Protein AF-A0A9E5BSN3-F1 (afdb_monomer_lite)

Structure (mmCIF, N/CA/C/O backbone):
data_AF-A0A9E5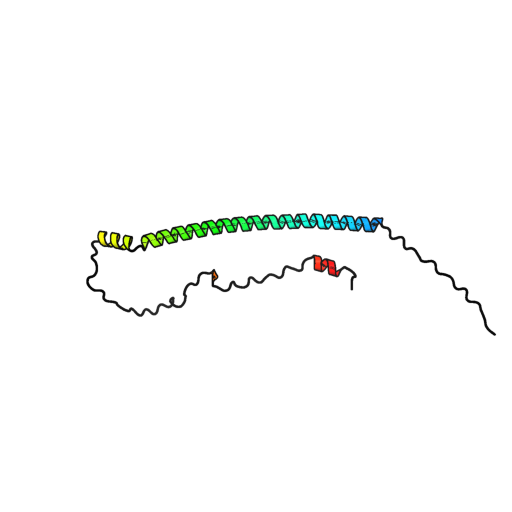BSN3-F1
#
_entry.id   AF-A0A9E5BSN3-F1
#
loop_
_atom_site.group_PDB
_atom_site.id
_atom_site.type_symbol
_atom_site.label_atom_id
_atom_site.label_alt_id
_atom_site.label_comp_id
_atom_site.label_asym_id
_atom_site.label_entity_id
_atom_site.label_seq_id
_atom_site.pdbx_PDB_ins_code
_atom_site.Cartn_x
_atom_site.Cartn_y
_atom_site.Cartn_z
_atom_site.occupancy
_atom_site.B_iso_or_equiv
_atom_site.auth_seq_id
_atom_site.auth_comp_id
_atom_site.auth_asym_id
_atom_site.auth_atom_id
_atom_site.pdbx_PDB_model_num
ATOM 1 N N . MET A 1 1 ? 92.345 -2.848 -44.755 1.00 41.78 1 MET A N 1
ATOM 2 C CA . MET A 1 1 ? 91.832 -1.461 -44.796 1.00 41.78 1 MET A CA 1
ATOM 3 C C . MET A 1 1 ? 90.455 -1.484 -45.437 1.00 41.78 1 MET A C 1
ATOM 5 O O . MET A 1 1 ? 90.345 -1.403 -46.651 1.00 41.78 1 MET A O 1
ATOM 9 N N . ALA A 1 2 ? 89.427 -1.730 -44.627 1.00 50.09 2 ALA A N 1
ATOM 10 C CA . ALA A 1 2 ? 88.042 -1.870 -45.061 1.00 50.09 2 ALA A CA 1
ATOM 11 C C . ALA A 1 2 ? 87.273 -0.606 -44.680 1.00 50.09 2 ALA A C 1
ATOM 13 O O . ALA A 1 2 ? 87.215 -0.291 -43.498 1.00 50.09 2 ALA A O 1
ATOM 14 N N . LEU A 1 3 ? 86.687 0.087 -45.656 1.00 47.31 3 LEU A N 1
ATOM 15 C CA . LEU A 1 3 ? 85.667 1.114 -45.436 1.00 47.31 3 LEU A CA 1
ATOM 16 C C . LEU A 1 3 ? 84.703 1.088 -46.631 1.00 47.31 3 LEU A C 1
ATOM 18 O O . LEU A 1 3 ? 84.904 1.780 -47.625 1.00 47.31 3 LEU A O 1
ATOM 22 N N . LEU A 1 4 ? 83.671 0.244 -46.550 1.00 53.56 4 LEU A N 1
ATOM 23 C CA . LEU A 1 4 ? 82.517 0.308 -47.446 1.00 53.56 4 LEU A CA 1
ATOM 24 C C . LEU A 1 4 ? 81.457 1.209 -46.811 1.00 53.56 4 LEU A C 1
ATOM 26 O O . LEU A 1 4 ? 80.918 0.939 -45.740 1.00 53.56 4 LEU A O 1
ATOM 30 N N . ASN A 1 5 ? 81.233 2.312 -47.511 1.00 48.50 5 ASN A N 1
ATOM 31 C CA . ASN A 1 5 ? 80.314 3.398 -47.235 1.00 48.50 5 ASN A CA 1
ATOM 32 C C . ASN A 1 5 ? 78.859 2.892 -47.192 1.00 48.50 5 ASN A C 1
ATOM 34 O O . ASN A 1 5 ? 78.302 2.488 -48.213 1.00 48.50 5 ASN A O 1
ATOM 38 N N . ARG A 1 6 ? 78.248 2.890 -46.003 1.00 48.97 6 ARG A N 1
ATOM 39 C CA . ARG A 1 6 ? 76.850 2.502 -45.777 1.00 48.97 6 ARG A CA 1
ATOM 40 C C . ARG A 1 6 ? 75.961 3.717 -46.027 1.00 48.97 6 ARG A C 1
ATOM 42 O O . ARG A 1 6 ? 75.885 4.612 -45.192 1.00 48.97 6 ARG A O 1
ATOM 49 N N . THR A 1 7 ? 75.281 3.748 -47.167 1.00 53.84 7 THR A N 1
ATOM 50 C CA . THR A 1 7 ? 74.237 4.737 -47.441 1.00 53.84 7 THR A CA 1
ATOM 51 C C . THR A 1 7 ? 73.052 4.491 -46.505 1.00 53.84 7 THR A C 1
ATOM 53 O O . THR A 1 7 ? 72.429 3.429 -46.501 1.00 53.84 7 THR A O 1
ATOM 56 N N . VAL A 1 8 ? 72.765 5.471 -45.650 1.00 52.78 8 VAL A N 1
ATOM 57 C CA . VAL A 1 8 ? 71.581 5.478 -44.790 1.00 52.78 8 VAL A CA 1
ATOM 58 C C . VAL A 1 8 ? 70.396 5.872 -45.665 1.00 52.78 8 VAL A C 1
ATOM 60 O O . VAL A 1 8 ? 70.224 7.039 -46.002 1.00 52.78 8 VAL A O 1
ATOM 63 N N . ALA A 1 9 ? 69.601 4.885 -46.076 1.00 50.94 9 ALA A N 1
ATOM 64 C CA . ALA A 1 9 ? 68.307 5.129 -46.691 1.00 50.94 9 ALA A CA 1
ATOM 65 C C . ALA A 1 9 ? 67.369 5.724 -45.630 1.00 50.94 9 ALA A C 1
ATOM 67 O O . ALA A 1 9 ? 66.989 5.054 -44.670 1.00 50.94 9 ALA A O 1
ATOM 68 N N . THR A 1 10 ? 67.017 6.996 -45.785 1.00 57.53 10 THR A N 1
ATOM 69 C CA . THR A 1 10 ? 65.958 7.652 -45.021 1.00 57.53 10 THR A CA 1
ATOM 70 C C . THR A 1 10 ? 64.621 7.016 -45.393 1.00 57.53 10 THR A C 1
AT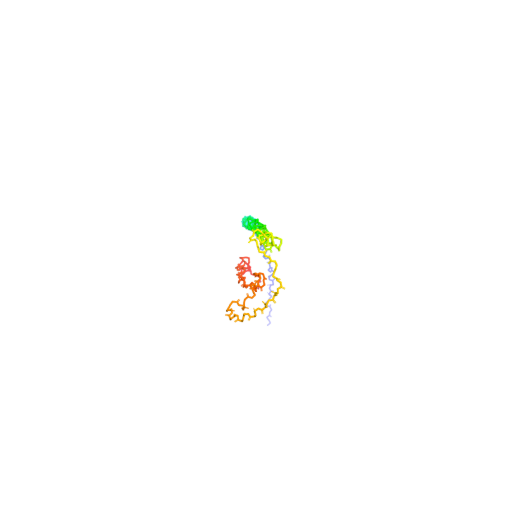OM 72 O O . THR A 1 10 ? 64.076 7.238 -46.472 1.00 57.53 10 THR A O 1
ATOM 75 N N . ALA A 1 11 ? 64.099 6.172 -44.502 1.00 51.97 11 ALA A N 1
ATOM 76 C CA . ALA A 1 11 ? 62.766 5.604 -44.630 1.00 51.97 11 ALA A CA 1
ATOM 77 C C . ALA A 1 11 ? 61.721 6.723 -44.486 1.00 51.97 11 ALA A C 1
ATOM 79 O O . ALA A 1 11 ? 61.583 7.326 -43.423 1.00 51.97 11 ALA A O 1
ATOM 80 N N . ALA A 1 12 ? 61.002 7.015 -45.570 1.00 55.50 12 ALA A N 1
ATOM 81 C CA . ALA A 1 12 ? 59.876 7.941 -45.559 1.00 55.50 12 ALA A CA 1
ATOM 82 C C . ALA A 1 12 ? 58.750 7.407 -44.646 1.00 55.50 12 ALA A C 1
ATOM 84 O O . ALA A 1 12 ? 58.456 6.206 -44.691 1.00 55.50 12 ALA A O 1
ATOM 85 N N . PRO A 1 13 ? 58.089 8.256 -43.835 1.00 56.06 13 PRO A N 1
ATOM 86 C CA . PRO A 1 13 ? 56.975 7.817 -43.009 1.00 56.06 13 PRO A CA 1
ATOM 87 C C . PRO A 1 13 ? 55.803 7.430 -43.915 1.00 56.06 13 PRO A C 1
ATOM 89 O O . PRO A 1 13 ? 55.272 8.252 -44.661 1.00 56.06 13 PRO A O 1
ATOM 92 N N . ARG A 1 14 ? 55.395 6.158 -43.856 1.00 54.00 14 ARG A N 1
ATOM 93 C CA . ARG A 1 14 ? 54.141 5.686 -44.449 1.00 54.00 14 ARG A CA 1
ATOM 94 C C . ARG A 1 14 ? 52.991 6.394 -43.740 1.00 54.00 14 ARG A C 1
ATOM 96 O O . ARG A 1 14 ? 52.600 6.011 -42.642 1.00 54.00 14 ARG A O 1
ATOM 103 N N . THR A 1 15 ? 52.452 7.431 -44.365 1.00 52.81 15 THR A N 1
ATOM 104 C CA . THR A 1 15 ? 51.182 8.028 -43.968 1.00 52.81 15 THR A CA 1
ATOM 105 C C . THR A 1 15 ? 50.079 7.033 -44.308 1.00 52.81 15 THR A C 1
ATOM 107 O O . THR A 1 15 ? 49.584 6.956 -45.430 1.00 52.81 15 THR A O 1
ATOM 110 N N . THR A 1 16 ? 49.717 6.205 -43.332 1.00 57.81 16 THR A N 1
ATOM 111 C CA . THR A 1 16 ? 48.494 5.407 -43.384 1.00 57.81 16 THR A CA 1
ATOM 112 C C . THR A 1 16 ? 47.334 6.389 -43.451 1.00 57.81 16 THR A C 1
ATOM 114 O O . THR A 1 16 ? 46.940 6.974 -42.446 1.00 57.81 16 THR A O 1
ATOM 117 N N . THR A 1 17 ? 46.813 6.628 -44.651 1.00 58.09 17 THR A N 1
ATOM 118 C CA . THR A 1 17 ? 45.590 7.399 -44.847 1.00 58.09 17 THR A CA 1
ATOM 119 C C . THR A 1 17 ? 44.456 6.616 -44.193 1.00 58.09 17 THR A C 1
ATOM 121 O O . THR A 1 17 ? 43.894 5.704 -44.806 1.00 58.09 17 THR A O 1
ATOM 124 N N . LEU A 1 18 ? 44.161 6.915 -42.923 1.00 60.44 18 LEU A N 1
ATOM 125 C CA . LEU A 1 18 ? 42.958 6.433 -42.258 1.00 60.44 18 LEU A CA 1
ATOM 126 C C . LEU A 1 18 ? 41.787 6.826 -43.155 1.00 60.44 18 LEU A C 1
ATOM 128 O O . LEU A 1 18 ? 41.539 8.008 -43.397 1.00 60.44 18 LEU A O 1
ATOM 132 N N . ARG A 1 19 ? 41.084 5.831 -43.693 1.00 62.53 19 ARG A N 1
ATOM 133 C CA . ARG A 1 19 ? 39.847 6.076 -44.422 1.00 62.53 19 ARG A CA 1
ATOM 134 C C . ARG A 1 19 ? 38.839 6.582 -43.388 1.00 62.53 19 ARG A C 1
ATOM 136 O O . ARG A 1 19 ? 38.237 5.786 -42.680 1.00 62.53 19 ARG A O 1
ATOM 143 N N . LEU A 1 20 ? 38.696 7.905 -43.270 1.00 63.66 20 LEU A N 1
ATOM 144 C CA . LEU A 1 20 ? 37.752 8.538 -42.340 1.00 63.66 20 LEU A CA 1
ATOM 145 C C . LEU A 1 20 ? 36.306 8.092 -42.604 1.00 63.66 20 LEU A C 1
ATOM 147 O O . LEU A 1 20 ? 35.521 8.001 -41.670 1.00 63.66 20 LEU A O 1
ATOM 151 N N . GLY A 1 21 ? 35.969 7.770 -43.857 1.00 73.69 21 GLY A N 1
ATOM 152 C CA . GLY A 1 21 ? 34.632 7.332 -44.272 1.00 73.69 21 GLY A CA 1
ATOM 153 C C . GLY A 1 21 ? 34.063 6.162 -43.455 1.00 73.69 21 GLY A C 1
ATOM 154 O O . GLY A 1 21 ? 33.037 6.347 -42.804 1.00 73.69 21 GLY A O 1
ATOM 155 N N . PRO A 1 22 ? 34.699 4.972 -43.441 1.00 78.75 22 PRO A N 1
ATOM 156 C CA . PRO A 1 22 ? 34.200 3.830 -42.674 1.00 78.75 22 PRO A CA 1
ATOM 157 C C . PRO A 1 22 ? 34.162 4.082 -41.163 1.00 78.75 22 PRO A C 1
ATOM 159 O O . PRO A 1 22 ? 33.243 3.611 -40.506 1.00 78.75 22 PRO A O 1
ATOM 162 N N . ILE A 1 23 ? 35.103 4.856 -40.614 1.00 79.50 23 ILE A N 1
ATOM 163 C CA . ILE A 1 23 ? 35.127 5.183 -39.178 1.00 79.50 23 ILE A CA 1
ATOM 164 C C . ILE A 1 23 ? 33.930 6.067 -38.811 1.00 79.50 23 ILE A C 1
ATOM 166 O O . ILE A 1 23 ? 33.248 5.815 -37.822 1.00 79.50 23 ILE A O 1
ATOM 170 N N . LEU A 1 24 ? 33.640 7.074 -39.635 1.00 81.12 24 LEU A N 1
ATOM 171 C CA . LEU A 1 24 ? 32.529 7.997 -39.416 1.00 81.12 24 LEU A CA 1
ATOM 172 C C . LEU A 1 24 ? 31.176 7.296 -39.598 1.00 81.12 24 LEU A C 1
ATOM 174 O O . LEU A 1 24 ? 30.247 7.540 -38.833 1.00 81.12 24 LEU A O 1
ATOM 178 N N . PHE A 1 25 ? 31.088 6.361 -40.547 1.00 85.19 25 PHE A N 1
ATOM 179 C CA . PHE A 1 25 ? 29.910 5.513 -40.723 1.00 85.19 25 PHE A CA 1
ATOM 180 C C . PHE A 1 25 ? 29.667 4.606 -39.510 1.00 85.19 25 PHE A C 1
ATOM 182 O O . PHE A 1 25 ? 28.538 4.491 -39.038 1.00 85.19 25 PHE A O 1
ATOM 189 N N . LEU A 1 26 ? 30.726 4.004 -38.966 1.00 85.44 26 LEU A N 1
ATOM 190 C CA . LEU A 1 26 ? 30.638 3.128 -37.798 1.00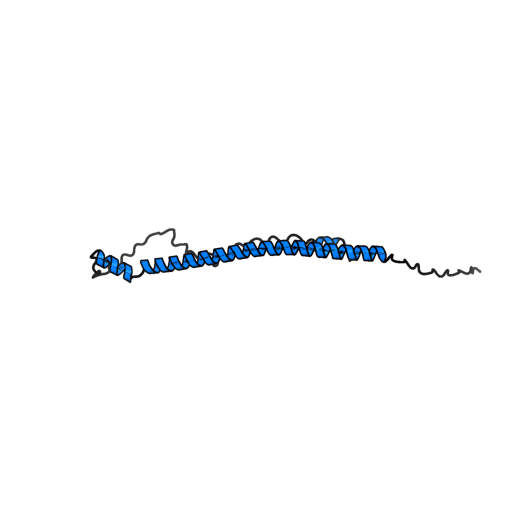 85.44 26 LEU A CA 1
ATOM 191 C C . LEU A 1 26 ? 30.270 3.913 -36.528 1.00 85.44 26 LEU A C 1
ATOM 193 O O . LEU A 1 26 ? 29.441 3.458 -35.745 1.00 85.44 26 LEU A O 1
ATOM 197 N N . ALA A 1 27 ? 30.798 5.131 -36.374 1.00 84.19 27 ALA A N 1
ATOM 198 C CA . ALA A 1 27 ? 30.400 6.048 -35.308 1.00 84.19 27 ALA A CA 1
ATOM 199 C C . ALA A 1 27 ? 28.922 6.462 -35.423 1.00 84.19 27 ALA A C 1
ATOM 201 O O . ALA A 1 27 ? 28.195 6.427 -34.434 1.00 84.19 27 ALA A O 1
ATOM 202 N N . ALA A 1 28 ? 28.447 6.791 -36.628 1.00 84.12 28 ALA A N 1
ATOM 203 C CA . ALA A 1 28 ? 27.041 7.122 -36.856 1.00 84.12 28 ALA A CA 1
ATOM 204 C C . ALA A 1 28 ? 26.115 5.929 -36.562 1.00 84.12 28 ALA A C 1
ATOM 206 O O . ALA A 1 28 ? 25.090 6.092 -35.902 1.00 84.12 28 ALA A O 1
ATOM 207 N N . ALA A 1 29 ? 26.498 4.720 -36.983 1.00 85.44 29 ALA A N 1
ATOM 208 C CA . ALA A 1 29 ? 25.754 3.498 -36.688 1.00 85.44 29 ALA A CA 1
ATOM 209 C C . ALA A 1 29 ? 25.681 3.218 -35.177 1.00 85.44 29 ALA A C 1
ATOM 211 O O . ALA A 1 29 ? 24.615 2.869 -34.671 1.00 85.44 29 ALA A O 1
ATOM 212 N N . ALA A 1 30 ? 26.778 3.435 -34.444 1.00 85.44 30 ALA A N 1
ATOM 213 C CA . ALA A 1 30 ? 26.804 3.295 -32.991 1.00 85.44 30 ALA A CA 1
ATOM 214 C C . ALA A 1 30 ? 25.863 4.296 -32.297 1.00 85.44 30 ALA A C 1
ATOM 216 O O . ALA A 1 30 ? 25.110 3.909 -31.407 1.00 85.44 30 ALA A O 1
ATOM 217 N N . VAL A 1 31 ? 25.838 5.559 -32.739 1.00 86.38 31 VAL A N 1
ATOM 218 C CA . VAL A 1 31 ? 24.921 6.579 -32.196 1.00 86.38 31 VAL A CA 1
ATOM 219 C C . VAL A 1 31 ? 23.458 6.188 -32.423 1.00 86.38 31 VAL A C 1
ATOM 221 O O . VAL A 1 31 ? 22.645 6.298 -31.507 1.00 86.38 31 VAL A O 1
ATOM 224 N N . VAL A 1 32 ? 23.119 5.679 -33.611 1.00 84.25 32 VAL A N 1
ATOM 225 C CA . VAL A 1 32 ? 21.759 5.202 -33.918 1.00 84.25 32 VAL A CA 1
ATOM 226 C C . VAL A 1 32 ? 21.383 3.995 -33.055 1.00 84.25 32 VAL A C 1
ATOM 228 O O . VAL A 1 32 ? 20.275 3.949 -32.523 1.00 84.25 32 VAL A O 1
ATOM 231 N N . ALA A 1 33 ? 22.302 3.047 -32.860 1.00 80.50 33 ALA A N 1
ATOM 232 C CA . ALA A 1 33 ? 22.073 1.884 -32.005 1.00 80.50 33 ALA A CA 1
ATOM 233 C C . ALA A 1 33 ? 21.830 2.283 -30.537 1.00 80.50 33 ALA A C 1
ATOM 235 O O . ALA A 1 33 ? 20.894 1.787 -29.910 1.00 80.50 33 ALA A O 1
ATOM 236 N N . VAL A 1 34 ? 22.613 3.230 -30.008 1.00 82.25 34 VAL A N 1
ATOM 237 C CA . VAL A 1 34 ? 22.422 3.781 -28.654 1.00 82.25 34 VAL A CA 1
ATOM 238 C C . VAL A 1 34 ? 21.073 4.493 -28.535 1.00 82.25 34 VAL A C 1
ATOM 240 O O . VAL A 1 34 ? 20.353 4.285 -27.560 1.00 82.25 34 VAL A O 1
ATOM 243 N N . ALA A 1 35 ? 20.686 5.281 -29.541 1.00 74.62 35 ALA A N 1
ATOM 244 C CA . ALA A 1 35 ? 19.395 5.963 -29.553 1.00 74.62 35 ALA A CA 1
ATOM 245 C C . ALA A 1 35 ? 18.213 4.977 -29.564 1.00 74.62 35 ALA A C 1
ATOM 247 O O . ALA A 1 35 ? 17.264 5.145 -28.799 1.00 74.62 35 ALA A O 1
ATOM 248 N N . MET A 1 36 ? 18.279 3.914 -30.374 1.00 72.12 36 MET A N 1
ATOM 249 C CA . MET A 1 36 ? 17.251 2.865 -30.391 1.00 72.12 36 MET A CA 1
ATOM 250 C C . MET A 1 36 ? 17.150 2.131 -29.053 1.00 72.12 36 MET A C 1
ATOM 252 O O . MET A 1 36 ? 16.050 1.812 -28.598 1.00 72.12 36 MET A O 1
ATOM 256 N N . LEU A 1 37 ? 18.281 1.901 -28.388 1.00 72.25 37 LEU A N 1
ATOM 257 C CA . LEU A 1 37 ? 18.285 1.267 -27.080 1.00 72.25 37 LEU A CA 1
ATOM 258 C C . LEU A 1 37 ? 17.660 2.156 -25.999 1.00 72.25 37 LEU A C 1
ATOM 260 O O . LEU A 1 37 ? 16.899 1.658 -25.169 1.00 72.25 37 LEU A O 1
ATOM 264 N N . GLN A 1 38 ? 17.926 3.464 -26.032 1.00 67.44 38 GLN A N 1
ATOM 265 C CA . GLN A 1 38 ? 17.311 4.419 -25.110 1.00 67.44 38 GLN A CA 1
ATOM 266 C C . GLN A 1 38 ? 15.782 4.376 -25.218 1.00 67.44 38 GLN A C 1
ATOM 268 O O . GLN A 1 38 ? 15.087 4.345 -24.204 1.00 67.44 38 GLN A O 1
ATOM 273 N N . VAL A 1 39 ? 15.244 4.288 -26.437 1.00 64.31 39 VAL A N 1
ATOM 274 C CA . VAL A 1 39 ? 13.797 4.153 -26.674 1.00 64.31 39 VAL A CA 1
ATOM 275 C C . VAL A 1 39 ? 13.252 2.853 -26.068 1.00 64.31 39 VAL A C 1
ATOM 277 O O . VAL A 1 39 ? 12.226 2.876 -25.385 1.00 64.31 39 VAL A O 1
ATOM 280 N N . ALA A 1 40 ? 13.960 1.732 -26.233 1.00 61.53 40 ALA A N 1
ATOM 281 C CA . ALA A 1 40 ? 13.559 0.448 -25.654 1.00 61.53 40 ALA A CA 1
ATOM 282 C C . ALA A 1 40 ? 13.588 0.446 -24.111 1.00 61.53 40 ALA A C 1
ATOM 284 O O . ALA A 1 40 ? 12.700 -0.129 -23.480 1.00 61.53 40 ALA A O 1
ATOM 285 N N . GLN A 1 41 ? 14.569 1.114 -23.493 1.00 56.41 41 GLN A N 1
ATOM 286 C CA . GLN A 1 41 ? 14.637 1.276 -22.035 1.00 56.41 41 GLN A CA 1
ATOM 287 C C . GLN A 1 41 ? 13.524 2.188 -21.508 1.00 56.41 41 GLN A C 1
ATOM 289 O O . GLN A 1 41 ? 12.887 1.865 -20.505 1.00 56.41 41 GLN A O 1
ATOM 294 N N . THR A 1 42 ? 13.227 3.275 -22.225 1.00 56.28 42 THR A N 1
ATOM 295 C CA . THR A 1 42 ? 12.142 4.202 -21.864 1.00 56.28 42 THR A CA 1
ATOM 296 C C . THR A 1 42 ? 10.792 3.481 -21.856 1.00 56.28 42 THR A C 1
ATOM 298 O O . THR A 1 42 ? 10.006 3.652 -20.930 1.00 56.28 42 TH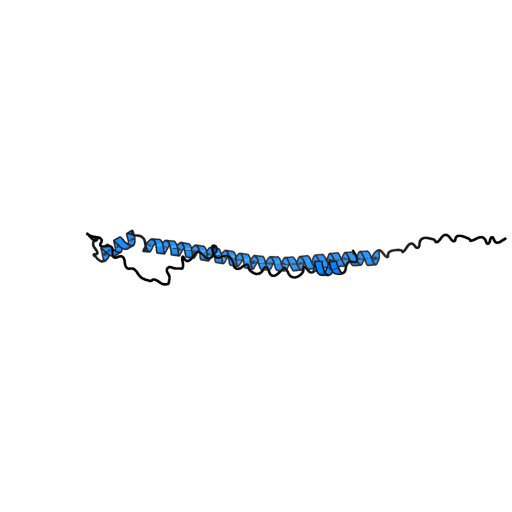R A O 1
ATOM 301 N N . SER A 1 43 ? 10.558 2.580 -22.817 1.00 51.81 43 SER A N 1
ATOM 302 C CA . SER A 1 43 ? 9.320 1.795 -22.875 1.00 51.81 43 SER A CA 1
ATOM 303 C C . SER A 1 43 ? 9.138 0.850 -21.681 1.00 51.81 43 SER A C 1
ATOM 305 O O . SER A 1 43 ? 8.007 0.638 -21.254 1.00 51.81 43 SER A O 1
ATOM 307 N N . ARG A 1 44 ? 10.221 0.288 -21.125 1.00 50.59 44 ARG A N 1
ATOM 308 C CA . ARG A 1 44 ? 10.151 -0.593 -19.943 1.00 50.59 44 ARG A CA 1
ATOM 309 C C . ARG A 1 44 ? 9.965 0.194 -18.646 1.00 50.59 44 ARG A C 1
ATOM 311 O O . ARG A 1 44 ? 9.225 -0.252 -17.773 1.00 50.59 44 ARG A O 1
ATOM 318 N N . ALA A 1 45 ? 10.577 1.374 -18.545 1.00 50.78 45 ALA A N 1
ATOM 319 C CA . ALA A 1 45 ? 10.400 2.267 -17.402 1.00 50.78 45 ALA A CA 1
ATOM 320 C C . ALA A 1 45 ? 8.944 2.751 -17.281 1.00 50.78 45 ALA A C 1
ATOM 322 O O . ALA A 1 45 ? 8.383 2.748 -16.189 1.00 50.78 45 ALA A O 1
ATOM 323 N N . THR A 1 46 ? 8.296 3.080 -18.403 1.00 53.34 46 THR A N 1
ATOM 324 C CA . THR A 1 46 ? 6.898 3.533 -18.402 1.00 53.34 46 THR A CA 1
ATOM 325 C C . THR A 1 46 ? 5.920 2.440 -17.956 1.00 53.34 46 THR A C 1
ATOM 327 O O . THR A 1 46 ? 5.019 2.723 -17.172 1.00 53.34 46 THR A O 1
ATOM 330 N N . THR A 1 47 ? 6.094 1.185 -18.387 1.00 57.19 47 THR A N 1
ATOM 331 C CA . THR A 1 47 ? 5.202 0.084 -17.971 1.00 57.19 47 THR A CA 1
ATOM 332 C C . THR A 1 47 ? 5.339 -0.246 -16.482 1.00 57.19 47 THR A C 1
ATOM 334 O O . THR A 1 47 ? 4.333 -0.510 -15.826 1.00 57.19 47 THR A O 1
ATOM 337 N N . ALA A 1 48 ? 6.553 -0.175 -15.927 1.00 60.50 48 ALA A N 1
ATOM 338 C CA . ALA A 1 48 ? 6.778 -0.393 -14.498 1.00 60.50 48 ALA A CA 1
ATOM 339 C C . ALA A 1 48 ? 6.118 0.695 -13.632 1.00 60.50 48 ALA A C 1
ATOM 341 O O . ALA A 1 48 ? 5.515 0.381 -12.608 1.00 60.50 48 ALA A O 1
ATOM 342 N N . SER A 1 49 ? 6.158 1.962 -14.061 1.00 61.69 49 SER A N 1
ATOM 343 C CA . SER A 1 49 ? 5.526 3.061 -13.321 1.00 61.69 49 SER A CA 1
ATOM 344 C C . SER A 1 49 ? 4.004 2.932 -13.226 1.00 61.69 49 SER A C 1
ATOM 346 O O . SER A 1 49 ? 3.450 3.240 -12.176 1.00 61.69 49 SER A O 1
ATOM 348 N N . PHE A 1 50 ? 3.329 2.433 -14.267 1.00 69.06 50 PHE A N 1
ATOM 349 C CA . PHE A 1 50 ? 1.878 2.209 -14.212 1.00 69.06 50 PHE A CA 1
ATOM 350 C C . PHE A 1 50 ? 1.490 1.125 -13.202 1.00 69.06 50 PHE A C 1
ATOM 352 O O . PHE A 1 50 ? 0.543 1.321 -12.447 1.00 69.06 50 PHE A O 1
ATOM 359 N N . ALA A 1 51 ? 2.240 0.020 -13.152 1.00 72.75 51 ALA A N 1
ATOM 360 C CA . ALA A 1 51 ? 1.997 -1.053 -12.187 1.00 72.75 51 ALA A CA 1
ATOM 361 C C . ALA A 1 51 ? 2.250 -0.595 -10.741 1.00 72.75 51 ALA A C 1
ATOM 363 O O . ALA A 1 51 ? 1.489 -0.925 -9.835 1.00 72.75 51 ALA A O 1
ATOM 364 N N . ILE A 1 52 ? 3.294 0.211 -10.524 1.00 77.12 52 ILE A N 1
ATOM 365 C CA . ILE A 1 52 ? 3.566 0.812 -9.212 1.00 77.12 52 ILE A CA 1
ATOM 366 C C . ILE A 1 52 ? 2.423 1.752 -8.817 1.00 77.12 52 ILE A C 1
ATOM 368 O O . ILE A 1 52 ? 1.939 1.689 -7.693 1.00 77.12 52 ILE A O 1
ATOM 372 N N . GLN A 1 53 ? 1.943 2.582 -9.744 1.00 78.19 53 GLN A N 1
ATOM 373 C CA . GLN A 1 53 ? 0.872 3.532 -9.460 1.00 78.19 53 GLN A CA 1
ATOM 374 C C . GLN A 1 53 ? -0.466 2.849 -9.150 1.00 78.19 53 GLN A C 1
ATOM 376 O O . GLN A 1 53 ? -1.182 3.315 -8.264 1.00 78.19 53 GLN A O 1
ATOM 381 N N . SER A 1 54 ? -0.793 1.738 -9.821 1.00 82.94 54 SER A N 1
ATOM 382 C CA . SER A 1 54 ? -1.990 0.955 -9.488 1.00 82.94 54 SER A CA 1
ATOM 383 C C . SER A 1 54 ? -1.886 0.300 -8.111 1.00 82.94 54 SER A C 1
ATOM 385 O O . SER A 1 54 ? -2.852 0.331 -7.357 1.00 82.94 54 SER A O 1
ATOM 387 N N . LEU A 1 55 ? -0.711 -0.231 -7.752 1.00 88.19 55 LEU A N 1
ATOM 388 C CA . LEU A 1 55 ? -0.484 -0.826 -6.430 1.00 88.19 55 LEU A CA 1
ATOM 389 C C . LEU A 1 55 ? -0.531 0.222 -5.309 1.00 88.19 55 LEU A C 1
ATOM 391 O O . LEU A 1 55 ? -1.054 -0.047 -4.232 1.00 88.19 55 LEU A O 1
ATOM 395 N N . GLU A 1 56 ? -0.015 1.428 -5.556 1.00 89.06 56 GLU A N 1
ATOM 396 C CA . GLU A 1 56 ? -0.101 2.545 -4.608 1.00 89.06 56 GLU A CA 1
ATOM 397 C C . GLU A 1 56 ? -1.563 2.960 -4.374 1.00 89.06 56 GLU A C 1
ATOM 399 O O . GLU A 1 56 ? -1.965 3.188 -3.234 1.00 89.06 56 GLU A O 1
ATOM 404 N N . GLN A 1 57 ? -2.377 3.013 -5.436 1.00 91.00 57 GLN A N 1
ATOM 405 C CA . GLN A 1 57 ? -3.811 3.297 -5.323 1.00 91.00 57 GLN A CA 1
ATOM 406 C C . GLN A 1 57 ? -4.548 2.222 -4.525 1.00 91.00 57 GLN A C 1
ATOM 408 O O . GLN A 1 57 ? -5.282 2.562 -3.599 1.00 91.00 57 GLN A O 1
ATOM 413 N N . GLU A 1 58 ? -4.309 0.948 -4.834 1.00 91.56 58 GLU A N 1
ATOM 414 C CA . GLU A 1 58 ? -4.918 -0.178 -4.119 1.00 91.56 58 GLU A CA 1
ATOM 415 C C . GLU A 1 58 ? -4.534 -0.164 -2.632 1.00 91.56 58 GLU A C 1
ATOM 417 O O . GLU A 1 58 ? -5.384 -0.316 -1.757 1.00 91.56 58 GLU A O 1
ATOM 422 N N . ARG A 1 59 ? -3.269 0.133 -2.316 1.00 92.62 59 ARG A N 1
ATOM 423 C CA . ARG A 1 59 ? -2.812 0.277 -0.929 1.00 92.62 59 ARG A CA 1
ATOM 424 C C . ARG A 1 59 ? -3.542 1.399 -0.186 1.00 92.62 59 ARG A C 1
ATOM 426 O O . ARG A 1 59 ? -3.917 1.209 0.968 1.00 92.62 59 ARG A O 1
ATOM 433 N N . ILE A 1 60 ? -3.719 2.561 -0.816 1.00 93.00 60 ILE A N 1
ATOM 434 C CA . ILE A 1 60 ? -4.424 3.700 -0.205 1.00 93.00 60 ILE A CA 1
ATOM 435 C C . ILE A 1 60 ? -5.886 3.341 0.079 1.00 93.00 60 ILE A C 1
ATOM 437 O O . ILE A 1 60 ? -6.407 3.696 1.136 1.00 93.00 60 ILE A O 1
ATOM 441 N N . GLU A 1 61 ? -6.533 2.628 -0.842 1.00 94.62 61 GLU A N 1
ATOM 442 C CA . GLU A 1 61 ? -7.913 2.169 -0.682 1.00 94.62 61 GLU A CA 1
ATOM 443 C C . GLU A 1 61 ? -8.049 1.179 0.484 1.00 94.62 61 GLU A C 1
ATOM 445 O O . GLU A 1 61 ? -8.914 1.355 1.345 1.00 94.62 61 GLU A O 1
ATOM 450 N N . LEU A 1 62 ? -7.144 0.201 0.583 1.00 93.56 62 LEU A N 1
ATOM 451 C CA . LEU A 1 62 ? -7.130 -0.745 1.702 1.00 93.56 62 LEU A CA 1
ATOM 452 C C . LEU A 1 62 ? -6.870 -0.054 3.049 1.00 93.56 62 LEU A C 1
ATOM 454 O O . LEU A 1 62 ? -7.563 -0.346 4.023 1.00 93.56 62 LEU A O 1
ATOM 458 N N . ASP A 1 63 ? -5.911 0.873 3.121 1.00 93.12 63 ASP A N 1
ATOM 459 C CA . ASP A 1 63 ? -5.615 1.615 4.357 1.00 93.12 63 ASP A CA 1
ATOM 460 C C . ASP A 1 63 ? -6.822 2.456 4.815 1.00 93.12 63 ASP A C 1
ATOM 462 O O . ASP A 1 63 ? -7.048 2.619 6.018 1.00 93.12 63 ASP A O 1
ATOM 466 N N . ALA A 1 64 ? -7.614 2.988 3.879 1.00 93.25 64 ALA A N 1
ATOM 467 C CA . ALA A 1 64 ? -8.850 3.696 4.199 1.00 93.25 64 ALA A CA 1
ATOM 468 C C . ALA A 1 64 ? -9.914 2.746 4.772 1.00 93.25 64 ALA A C 1
ATOM 470 O O . ALA A 1 64 ? -10.488 3.048 5.820 1.00 93.25 64 ALA A O 1
ATOM 471 N N . ALA A 1 65 ? -10.111 1.581 4.148 1.00 91.62 65 ALA A N 1
ATOM 472 C CA . ALA A 1 65 ? -11.061 0.570 4.614 1.00 91.62 65 ALA A CA 1
ATOM 473 C C . ALA A 1 65 ? -10.711 0.040 6.014 1.00 91.62 65 ALA A C 1
ATOM 475 O O . ALA A 1 65 ? -11.590 -0.128 6.857 1.00 91.62 65 ALA A O 1
ATOM 476 N N . VAL A 1 66 ? -9.422 -0.175 6.299 1.00 93.56 66 VAL A N 1
ATOM 477 C CA . VAL A 1 66 ? -8.965 -0.580 7.639 1.00 93.56 66 VAL A CA 1
ATOM 478 C C . VAL A 1 66 ? -9.309 0.483 8.677 1.00 93.56 66 VAL A C 1
ATOM 480 O O . VAL A 1 66 ? -9.833 0.145 9.732 1.00 93.56 66 VAL A O 1
ATOM 483 N N . ARG A 1 67 ? -9.065 1.766 8.387 1.00 89.25 67 ARG A N 1
ATOM 484 C CA . ARG A 1 67 ? -9.371 2.863 9.322 1.00 89.25 67 ARG A CA 1
ATOM 485 C C . ARG A 1 67 ? -10.864 3.015 9.586 1.00 89.25 67 ARG A C 1
ATOM 487 O O . ARG A 1 67 ? -11.243 3.325 10.712 1.00 89.25 67 ARG A O 1
ATOM 494 N N . GLU A 1 68 ? -11.693 2.825 8.565 1.00 92.19 68 GLU A N 1
ATOM 495 C CA . GLU A 1 68 ? -13.151 2.807 8.714 1.00 92.19 68 GLU A CA 1
ATOM 496 C C . GLU A 1 68 ? -13.577 1.664 9.639 1.00 92.19 68 GLU A C 1
ATOM 498 O O . GLU A 1 68 ? -14.265 1.890 10.632 1.00 92.19 68 GLU A O 1
ATOM 503 N N . LEU A 1 69 ? -13.055 0.460 9.399 1.00 91.25 69 LEU A N 1
ATOM 504 C CA . LEU A 1 69 ? -13.358 -0.705 10.223 1.00 91.25 69 LEU A CA 1
ATOM 505 C C . LEU A 1 69 ? -12.856 -0.548 11.668 1.00 91.25 69 LEU A C 1
ATOM 507 O O . LEU A 1 69 ? -13.543 -0.930 12.612 1.00 91.25 69 LEU A O 1
ATOM 511 N N . GLU A 1 70 ? -11.673 0.035 11.866 1.00 88.00 70 GLU A N 1
ATOM 512 C CA . GLU A 1 70 ? -11.140 0.365 13.192 1.00 88.00 70 GLU A CA 1
ATOM 513 C C . GLU A 1 70 ? -12.033 1.373 13.926 1.00 88.00 70 GLU A C 1
ATOM 515 O O . GLU A 1 70 ? -12.259 1.226 15.130 1.00 88.00 70 GLU A O 1
ATOM 520 N N . ALA A 1 71 ? -12.567 2.372 13.218 1.00 86.50 71 ALA A N 1
ATOM 521 C CA . ALA A 1 71 ? -13.498 3.341 13.787 1.00 86.50 71 ALA A CA 1
ATOM 522 C C . ALA A 1 71 ? -14.828 2.684 14.188 1.00 86.50 71 ALA A C 1
ATOM 524 O O . ALA A 1 71 ? -15.324 2.943 15.287 1.00 86.50 71 ALA A O 1
ATOM 525 N N . ASP A 1 72 ? -15.361 1.786 13.360 1.00 83.00 72 ASP A N 1
ATOM 526 C CA . ASP A 1 72 ? -16.577 1.026 13.663 1.00 83.00 72 ASP A CA 1
ATOM 527 C C . ASP A 1 72 ? -16.385 0.109 14.872 1.00 83.00 72 ASP A C 1
ATOM 529 O O . ASP A 1 72 ? -17.205 0.101 15.794 1.00 83.00 72 ASP A O 1
ATOM 533 N N . VAL A 1 73 ? -15.269 -0.625 14.927 1.00 82.00 73 VAL A N 1
ATOM 534 C CA . VAL A 1 73 ? -14.919 -1.469 16.080 1.00 82.00 73 VAL A CA 1
ATOM 535 C C . VAL A 1 73 ? -14.771 -0.623 17.340 1.00 82.00 73 VAL A C 1
ATOM 537 O O . VAL A 1 73 ? -15.283 -1.014 18.387 1.00 82.00 73 VAL A O 1
ATOM 540 N N . ALA A 1 74 ? -14.129 0.544 17.261 1.00 79.06 74 ALA A N 1
ATOM 541 C CA . ALA A 1 74 ? -14.050 1.469 18.389 1.00 79.06 74 ALA A CA 1
ATOM 542 C C . ALA A 1 74 ? -15.438 1.979 18.814 1.00 79.06 74 ALA A C 1
ATOM 544 O O . ALA A 1 74 ? -15.682 2.154 20.008 1.00 79.06 74 ALA A O 1
ATOM 545 N N . GLY A 1 75 ? -16.358 2.165 17.864 1.00 76.38 75 GLY A N 1
ATOM 546 C CA . GLY A 1 75 ? -17.762 2.483 18.118 1.00 76.38 75 GLY A CA 1
ATOM 547 C C . GLY A 1 75 ? -18.488 1.373 18.881 1.00 76.38 75 GLY A C 1
ATOM 548 O O . GLY A 1 75 ? -19.075 1.636 19.933 1.00 76.38 75 GLY A O 1
ATOM 549 N N . PHE A 1 76 ? -18.397 0.124 18.417 1.00 72.06 76 PHE A N 1
ATOM 550 C CA . PHE A 1 76 ? -19.032 -1.034 19.065 1.00 72.06 76 PHE A CA 1
ATOM 551 C C . PHE A 1 76 ? -18.393 -1.410 20.405 1.00 72.06 76 PHE A C 1
ATOM 553 O O . PHE A 1 76 ? -19.086 -1.825 21.331 1.00 72.06 76 PHE A O 1
ATOM 560 N N . ALA A 1 77 ? -17.078 -1.248 20.530 1.00 70.50 77 ALA A N 1
ATOM 561 C CA . ALA A 1 77 ? -16.349 -1.444 21.778 1.00 70.50 77 ALA A CA 1
ATOM 562 C C . ALA A 1 77 ? -16.449 -0.232 22.716 1.00 70.50 77 ALA A C 1
ATOM 564 O O . ALA A 1 77 ? -15.923 -0.277 23.833 1.00 70.50 77 ALA A O 1
ATOM 565 N N . SER A 1 78 ? -17.097 0.858 22.289 1.00 74.00 78 SER A N 1
ATOM 566 C CA . SER A 1 78 ? -17.261 2.025 23.142 1.00 74.00 78 SER A CA 1
ATOM 567 C C . SER A 1 78 ? -18.068 1.640 24.379 1.00 74.00 78 SER A C 1
ATOM 569 O O . SER A 1 78 ? -19.113 0.987 24.314 1.00 74.00 78 SER A O 1
ATOM 571 N N . LEU A 1 79 ? -17.569 2.065 25.538 1.00 73.06 79 LEU A N 1
ATOM 572 C CA . LEU A 1 79 ? -18.212 1.811 26.824 1.00 73.06 79 LEU A CA 1
ATOM 573 C C . LEU A 1 79 ? -19.676 2.282 26.827 1.00 73.06 79 LEU A C 1
ATOM 575 O O . LEU A 1 79 ? -20.516 1.657 27.465 1.00 73.06 79 LEU A O 1
ATOM 579 N N . SER A 1 80 ? -19.976 3.346 26.078 1.00 76.81 80 SER A N 1
ATOM 580 C CA . SER A 1 80 ? -21.318 3.897 25.902 1.00 76.81 80 SER A CA 1
ATOM 581 C C . SER A 1 80 ? -22.282 2.900 25.258 1.00 76.81 80 SER A C 1
ATOM 583 O O . SER A 1 80 ? -23.364 2.694 25.797 1.00 76.81 80 SER A O 1
ATOM 585 N N . TYR A 1 81 ? -21.879 2.235 24.166 1.00 77.25 81 TYR A N 1
ATOM 586 C CA . TYR A 1 81 ? -22.709 1.220 23.508 1.00 77.25 81 TYR A CA 1
ATOM 587 C C . TYR A 1 81 ? -22.978 0.038 24.442 1.00 77.25 81 TYR A C 1
ATOM 589 O O . TYR A 1 81 ? -24.121 -0.378 24.609 1.00 77.25 81 TYR A O 1
ATOM 597 N N . ILE A 1 82 ? -21.938 -0.456 25.121 1.00 81.94 82 ILE A N 1
ATOM 598 C CA . ILE A 1 82 ? -22.067 -1.555 26.088 1.00 81.94 82 ILE A CA 1
ATOM 599 C C . ILE A 1 82 ? -23.024 -1.169 27.222 1.00 81.94 82 ILE A C 1
ATOM 601 O O . ILE A 1 82 ? -23.828 -1.987 27.659 1.00 81.94 82 ILE A O 1
ATOM 605 N N . GLN A 1 83 ? -22.954 0.071 27.702 1.00 79.81 83 GLN A N 1
ATOM 606 C CA . GLN A 1 83 ? -23.783 0.557 28.801 1.00 79.81 83 GLN A CA 1
ATOM 607 C C . GLN A 1 83 ? -25.248 0.755 28.383 1.00 79.81 83 GLN A C 1
ATOM 609 O O . GLN A 1 83 ? -26.147 0.405 29.146 1.00 79.81 83 GLN A O 1
ATOM 614 N N . GLU A 1 84 ? -25.496 1.246 27.169 1.00 84.75 84 GLU A N 1
ATOM 615 C CA . GLU A 1 84 ? -26.839 1.378 26.593 1.00 84.75 84 GLU A CA 1
ATOM 616 C C . GLU A 1 84 ? -27.476 0.008 26.305 1.00 84.75 84 GLU A C 1
ATOM 618 O O . GLU A 1 84 ? -28.635 -0.236 26.648 1.00 84.75 84 GLU A O 1
ATOM 623 N N . GLU A 1 85 ? -26.698 -0.926 25.760 1.00 84.69 85 GLU A N 1
ATOM 624 C CA . GLU A 1 85 ? -27.101 -2.314 25.531 1.00 84.69 85 GLU A CA 1
ATOM 625 C C . GLU A 1 85 ? -27.420 -3.041 26.844 1.00 84.69 85 GLU A C 1
ATOM 627 O O . GLU A 1 85 ? -28.468 -3.675 26.980 1.00 84.69 85 GLU A O 1
ATOM 632 N N . ALA A 1 86 ? -26.546 -2.904 27.844 1.00 86.06 86 ALA A N 1
ATOM 633 C CA . ALA A 1 86 ? -26.736 -3.469 29.175 1.00 86.06 86 ALA A CA 1
ATOM 634 C C . ALA A 1 86 ? -28.007 -2.917 29.837 1.00 86.06 86 ALA A C 1
ATOM 636 O O . ALA A 1 86 ? -28.795 -3.685 30.392 1.00 86.06 86 ALA A O 1
ATOM 637 N N . ALA A 1 87 ? -28.257 -1.609 29.716 1.00 86.38 87 ALA A N 1
ATOM 638 C CA . ALA A 1 87 ? -29.481 -0.988 30.213 1.00 86.38 87 ALA A CA 1
ATOM 639 C C . ALA A 1 87 ? -30.730 -1.540 29.506 1.00 86.38 87 ALA A C 1
ATOM 641 O O . ALA A 1 87 ? -31.719 -1.852 30.172 1.00 86.38 87 ALA A O 1
ATOM 642 N N . ARG A 1 88 ? -30.684 -1.736 28.179 1.00 89.94 88 ARG A N 1
ATOM 643 C CA . ARG A 1 88 ? -31.782 -2.361 27.419 1.00 89.94 88 ARG A CA 1
ATOM 644 C C . ARG A 1 88 ? -32.065 -3.792 27.875 1.00 89.94 88 ARG A C 1
ATOM 646 O O . ARG A 1 88 ? -33.223 -4.199 27.922 1.00 89.94 88 ARG A O 1
ATOM 653 N N . LEU A 1 89 ? -31.025 -4.542 28.227 1.00 91.00 89 LEU A N 1
ATOM 654 C CA . LEU A 1 89 ? -31.126 -5.907 28.749 1.00 91.00 89 LEU A CA 1
ATOM 655 C C . LEU A 1 89 ? -31.523 -5.965 30.235 1.00 91.00 89 LEU A C 1
ATOM 657 O O . LEU A 1 89 ? -31.628 -7.055 30.795 1.00 91.00 89 LEU A O 1
ATOM 661 N N . GLY A 1 90 ? -31.755 -4.818 30.883 1.00 90.50 90 GLY A N 1
ATOM 662 C CA . GLY A 1 90 ? -32.108 -4.746 32.301 1.00 90.50 90 GLY A CA 1
ATOM 663 C C . GLY A 1 90 ? -30.952 -5.102 33.238 1.00 90.50 90 GLY A C 1
ATOM 664 O O . GLY A 1 90 ? -31.180 -5.430 34.401 1.00 90.50 90 GLY A O 1
ATOM 665 N N . MET A 1 91 ? -29.713 -5.060 32.746 1.00 85.38 91 MET A N 1
ATOM 666 C CA . MET A 1 91 ? -28.531 -5.265 33.571 1.00 85.38 91 MET A CA 1
ATOM 667 C C . MET A 1 91 ? -28.301 -4.041 34.458 1.00 85.38 91 MET A C 1
ATOM 669 O O . MET A 1 91 ? -28.396 -2.896 34.018 1.00 85.38 91 MET A O 1
ATOM 673 N N . VAL A 1 92 ? -27.964 -4.296 35.717 1.00 84.50 92 VAL A N 1
ATOM 674 C CA . VAL A 1 92 ? -27.624 -3.274 36.712 1.00 84.50 92 VAL A CA 1
ATOM 675 C C . VAL A 1 92 ? -26.128 -3.316 37.032 1.00 84.50 92 VAL A C 1
ATOM 677 O O . VAL A 1 92 ? -25.508 -4.376 36.913 1.00 84.50 92 VAL A O 1
ATOM 680 N N . PRO A 1 93 ? -25.524 -2.181 37.430 1.00 79.69 93 PRO A N 1
ATOM 681 C CA . PRO A 1 93 ? -24.124 -2.145 37.836 1.00 79.69 93 PRO A CA 1
ATOM 682 C C . PRO A 1 93 ? -23.863 -3.125 38.985 1.00 79.69 93 PRO A C 1
ATOM 684 O O . PRO A 1 93 ? -24.615 -3.158 39.956 1.00 79.69 93 PRO A O 1
ATOM 687 N N . ALA A 1 94 ? -22.788 -3.908 38.892 1.00 79.31 94 ALA A N 1
ATOM 688 C CA . ALA A 1 94 ? -22.404 -4.826 39.958 1.00 79.31 94 ALA A CA 1
ATOM 689 C C . ALA A 1 94 ? -21.967 -4.053 41.217 1.00 79.31 94 ALA A C 1
ATOM 691 O O . ALA A 1 94 ? -21.070 -3.211 41.145 1.00 79.31 94 ALA A O 1
ATOM 692 N N . GLU A 1 95 ? -22.568 -4.367 42.367 1.00 81.19 95 GLU A N 1
ATOM 693 C CA . GLU A 1 95 ? -22.263 -3.724 43.657 1.00 81.19 95 GLU A CA 1
ATOM 694 C C . GLU A 1 95 ? -20.901 -4.150 44.233 1.00 81.19 95 GLU A C 1
ATOM 696 O O . GLU A 1 95 ? -20.266 -3.393 44.966 1.00 81.19 95 GLU A O 1
ATOM 701 N N . SER A 1 96 ? -20.410 -5.337 43.863 1.00 75.00 96 SER A N 1
ATOM 702 C CA . SER A 1 96 ? -19.102 -5.858 44.266 1.00 75.00 96 SER A CA 1
ATOM 703 C C . SER A 1 96 ? -18.387 -6.511 43.087 1.00 75.00 96 SER A C 1
ATOM 705 O O . SER A 1 96 ? -18.984 -7.296 42.351 1.00 75.00 96 SER A O 1
ATOM 707 N N . ARG A 1 97 ? -17.096 -6.212 42.915 1.00 73.62 97 ARG A N 1
ATOM 708 C CA . ARG A 1 97 ? -16.247 -6.837 41.893 1.00 73.62 97 ARG A CA 1
ATOM 709 C C . ARG A 1 97 ? -15.404 -7.921 42.548 1.00 73.62 97 ARG A C 1
ATOM 711 O O . ARG A 1 97 ? -14.503 -7.605 43.317 1.00 73.62 97 ARG A O 1
ATOM 718 N N . GLU A 1 98 ? -15.688 -9.175 42.230 1.00 75.94 98 GLU A N 1
ATOM 719 C CA . GLU A 1 98 ? -14.834 -10.298 42.603 1.00 75.94 98 GLU A CA 1
ATOM 720 C C . GLU A 1 98 ? -13.934 -10.617 41.403 1.00 75.94 98 GLU A C 1
ATOM 722 O O . GLU A 1 98 ? -14.414 -10.941 40.317 1.00 75.94 98 GLU A O 1
ATOM 727 N N . ALA A 1 99 ? -12.626 -10.408 41.557 1.00 66.31 99 ALA A N 1
ATOM 728 C CA . ALA A 1 99 ? -11.661 -10.668 40.498 1.00 66.31 99 ALA A CA 1
ATOM 729 C C . ALA A 1 99 ? -11.211 -12.129 40.584 1.00 66.31 99 ALA A C 1
ATOM 731 O O . ALA A 1 99 ? -10.597 -12.536 41.568 1.00 66.31 99 ALA A O 1
ATOM 732 N N . VAL A 1 100 ? -11.517 -12.912 39.551 1.00 74.12 100 VAL A N 1
ATOM 733 C CA . VAL A 1 100 ? -11.043 -14.291 39.424 1.00 74.12 100 VAL A CA 1
ATOM 734 C C . VAL A 1 100 ? -9.837 -14.291 38.492 1.00 74.12 100 VAL A C 1
ATOM 736 O O . VAL A 1 100 ? -9.976 -14.080 37.288 1.00 74.12 100 VAL A O 1
ATOM 739 N N . GLU A 1 101 ? -8.645 -14.527 39.041 1.00 65.56 101 GLU A N 1
ATOM 740 C CA . GLU A 1 101 ? -7.455 -14.794 38.232 1.00 65.56 101 GLU A CA 1
ATOM 741 C C . GLU A 1 101 ? -7.529 -16.221 37.687 1.00 65.56 101 GLU A C 1
ATOM 743 O O . GLU A 1 101 ? -7.248 -17.202 38.376 1.00 65.56 101 GLU A O 1
ATOM 748 N N . VAL A 1 102 ? -7.939 -16.343 36.426 1.00 73.69 102 VAL A N 1
ATOM 749 C CA . VAL A 1 102 ? -7.906 -17.618 35.712 1.00 73.69 102 VAL A CA 1
ATOM 750 C C . VAL A 1 102 ? -6.550 -17.743 35.030 1.00 73.69 102 VAL A C 1
ATOM 752 O O . VAL A 1 102 ? -6.284 -17.097 34.018 1.00 73.69 102 VAL A O 1
ATOM 755 N N . ASN A 1 103 ? -5.687 -18.597 35.578 1.00 63.31 103 ASN A N 1
ATOM 756 C CA . ASN A 1 103 ? -4.430 -18.964 34.937 1.00 63.31 103 ASN A CA 1
ATOM 757 C C . ASN A 1 103 ? -4.712 -19.930 33.776 1.00 63.31 103 ASN A C 1
ATOM 759 O O . ASN A 1 103 ? -4.708 -21.152 33.937 1.00 63.31 103 ASN A O 1
ATOM 763 N N . VAL A 1 104 ? -5.030 -19.375 32.609 1.00 71.88 104 VAL A N 1
ATOM 764 C CA . VAL A 1 104 ? -5.105 -20.134 31.360 1.00 71.88 104 VAL A CA 1
ATOM 765 C C . VAL A 1 104 ? -3.706 -20.260 30.769 1.00 71.88 104 VAL A C 1
ATOM 767 O O . VAL A 1 104 ? -3.082 -19.267 30.401 1.00 71.88 104 VAL A O 1
ATOM 770 N N . LEU A 1 105 ? -3.239 -21.501 30.616 1.00 61.25 105 LEU A N 1
ATOM 771 C CA . LEU A 1 105 ? -2.096 -21.849 29.769 1.00 61.25 105 LEU A CA 1
ATOM 772 C C . LEU A 1 105 ? -2.488 -21.624 28.299 1.00 61.25 105 LEU A C 1
ATOM 774 O O . LEU A 1 105 ? -2.771 -22.561 27.555 1.00 61.25 105 LEU A O 1
ATOM 778 N N . TRP A 1 106 ? -2.579 -20.360 27.890 1.00 57.88 106 TRP A N 1
ATOM 779 C CA . TRP A 1 106 ? -2.873 -19.981 26.516 1.00 57.88 106 TRP A CA 1
ATOM 780 C C . TRP A 1 106 ? -1.594 -20.113 25.685 1.00 57.88 106 TRP A C 1
ATOM 782 O O . TRP A 1 106 ? -0.692 -19.279 25.768 1.00 57.88 106 TRP A O 1
ATOM 792 N N . SER A 1 107 ? -1.507 -21.160 24.860 1.00 58.84 107 SER A N 1
ATOM 793 C CA . SER A 1 107 ? -0.352 -21.418 23.982 1.00 58.84 107 SER A CA 1
ATOM 794 C C . SER A 1 107 ? -0.144 -20.360 22.885 1.00 58.84 107 SER A C 1
ATOM 796 O O . SER A 1 107 ? 0.848 -20.427 22.166 1.00 58.84 107 SER A O 1
ATOM 798 N N . GLY A 1 108 ? -1.042 -19.373 22.766 1.00 52.81 108 GLY A N 1
ATOM 799 C CA . GLY A 1 108 ? -0.924 -18.234 21.849 1.00 52.81 108 GLY A CA 1
ATOM 800 C C . GLY A 1 108 ? -0.398 -16.939 22.481 1.00 52.81 108 GLY A C 1
ATOM 801 O O . GLY A 1 108 ? -0.305 -15.934 21.786 1.00 52.81 108 GLY A O 1
ATOM 802 N N . ALA A 1 109 ? -0.060 -16.920 23.778 1.00 52.53 109 ALA A N 1
ATOM 803 C CA . ALA A 1 109 ? 0.410 -15.705 24.463 1.00 52.53 109 ALA A CA 1
ATOM 804 C C . ALA A 1 109 ? 1.886 -15.377 24.154 1.00 52.53 109 ALA A C 1
ATOM 806 O O . ALA A 1 109 ? 2.439 -14.408 24.664 1.00 52.53 109 ALA A O 1
ATOM 807 N N . SER A 1 110 ? 2.528 -16.191 23.317 1.00 54.00 110 SER A N 1
ATOM 808 C CA . SER A 1 110 ? 3.906 -16.033 22.851 1.00 54.00 110 SER A CA 1
ATOM 809 C C . SER A 1 110 ? 4.034 -15.234 21.551 1.00 54.00 110 SER A C 1
ATOM 811 O O . SER A 1 110 ? 5.143 -15.059 21.055 1.00 54.00 110 SER A O 1
ATOM 813 N N . GLY A 1 111 ? 2.940 -14.714 20.999 1.00 53.84 111 GLY A N 1
ATOM 814 C CA . GLY A 1 111 ? 2.983 -13.899 19.794 1.00 53.84 111 GLY A CA 1
ATOM 815 C C . GLY A 1 111 ? 2.292 -12.573 20.018 1.00 53.84 111 GLY A C 1
ATOM 816 O O . GLY A 1 111 ? 1.146 -12.415 19.612 1.00 53.84 111 GLY A O 1
ATOM 817 N N . GLN A 1 112 ? 2.988 -11.596 20.604 1.00 54.91 112 GLN A N 1
ATOM 818 C CA . GLN A 1 112 ? 2.703 -10.205 20.265 1.00 54.91 112 GLN A CA 1
ATOM 819 C C . GLN A 1 112 ? 2.764 -10.161 18.732 1.00 54.91 112 GLN A C 1
ATOM 821 O O . GLN A 1 112 ? 3.849 -10.296 18.168 1.00 54.91 112 GLN A O 1
ATOM 826 N N . GLN A 1 113 ? 1.613 -10.104 18.055 1.00 59.75 113 GLN A N 1
ATOM 827 C CA . GLN A 1 113 ? 1.546 -9.946 16.606 1.00 59.75 113 GLN A CA 1
ATOM 828 C C . GLN A 1 113 ? 2.125 -8.567 16.309 1.00 59.75 113 GLN A C 1
ATOM 830 O O . GLN A 1 113 ? 1.425 -7.556 16.298 1.00 59.75 113 GLN A O 1
ATOM 835 N N . LEU A 1 114 ? 3.448 -8.505 16.192 1.00 68.31 114 LEU A N 1
ATOM 836 C CA . LEU A 1 114 ? 4.142 -7.310 15.770 1.00 68.31 114 LEU A CA 1
ATOM 837 C C . LEU A 1 114 ? 3.606 -6.981 14.375 1.00 68.31 114 LEU A C 1
ATOM 839 O O . LEU A 1 114 ? 3.536 -7.873 13.531 1.00 68.31 114 LEU A O 1
ATOM 843 N N . PRO A 1 115 ? 3.184 -5.734 14.118 1.00 71.62 115 PRO A N 1
ATOM 844 C CA . PRO A 1 115 ? 2.798 -5.326 12.778 1.00 71.62 115 PRO A CA 1
ATOM 845 C C . PRO A 1 115 ? 3.886 -5.710 11.773 1.00 71.62 115 PRO A C 1
ATOM 847 O O . PRO A 1 115 ? 5.069 -5.553 12.079 1.00 71.62 115 PRO A O 1
ATOM 850 N N . THR A 1 116 ? 3.497 -6.167 10.580 1.00 67.56 116 THR A N 1
ATOM 851 C CA . THR A 1 116 ? 4.391 -6.786 9.580 1.00 67.56 116 THR A CA 1
ATOM 852 C C . THR A 1 116 ? 5.660 -5.965 9.289 1.00 67.56 116 THR A C 1
ATOM 854 O O . THR A 1 116 ? 6.716 -6.522 9.027 1.00 67.56 116 THR A O 1
ATOM 857 N N . ARG A 1 117 ? 5.593 -4.634 9.451 1.00 69.12 117 ARG A N 1
ATOM 858 C CA . ARG A 1 117 ? 6.721 -3.682 9.356 1.00 69.12 117 ARG A CA 1
ATOM 859 C C . ARG A 1 117 ? 7.890 -3.919 10.324 1.00 69.12 117 ARG A C 1
ATOM 861 O O . ARG A 1 117 ? 8.950 -3.338 10.131 1.00 69.12 117 ARG A O 1
ATOM 868 N N . PHE A 1 118 ? 7.670 -4.657 11.409 1.00 67.38 118 PHE A N 1
ATOM 869 C CA . PHE A 1 118 ? 8.689 -4.972 12.413 1.00 67.38 118 PHE A CA 1
ATOM 870 C C . PHE A 1 118 ? 9.275 -6.371 12.235 1.00 67.38 118 PHE A C 1
ATOM 872 O O . PHE A 1 118 ? 10.202 -6.727 12.963 1.00 67.38 118 PHE A O 1
ATOM 879 N N . PHE A 1 119 ? 8.759 -7.162 11.292 1.00 73.44 119 PHE A N 1
ATOM 880 C CA . PHE A 1 119 ? 9.503 -8.327 10.848 1.00 73.44 119 PHE A CA 1
ATOM 881 C C . PHE A 1 119 ? 10.702 -7.813 10.056 1.00 73.44 119 PHE A C 1
ATOM 883 O O . PHE A 1 119 ? 10.540 -6.879 9.263 1.00 73.44 119 PHE A O 1
ATOM 890 N N . PRO A 1 120 ? 11.907 -8.367 10.271 1.00 74.12 120 PRO A N 1
ATOM 891 C CA . PRO A 1 120 ? 12.986 -8.139 9.332 1.00 74.12 120 PRO A CA 1
ATOM 892 C C . PRO A 1 120 ? 12.445 -8.577 7.976 1.00 74.12 120 PRO A C 1
ATOM 894 O O . PRO A 1 120 ? 12.063 -9.737 7.822 1.00 74.12 120 PRO A O 1
ATOM 897 N N . SER A 1 121 ? 12.317 -7.633 7.041 1.00 66.56 121 SER A N 1
ATOM 898 C CA . SER A 1 121 ? 12.066 -7.973 5.649 1.00 66.56 121 SER A CA 1
ATOM 899 C C . SER A 1 121 ? 13.082 -9.050 5.317 1.00 66.56 121 SER A C 1
ATOM 901 O O . SER A 1 121 ? 14.280 -8.797 5.469 1.00 66.56 121 SER A O 1
ATOM 903 N N . GLU A 1 122 ? 12.622 -10.255 4.964 1.00 63.41 122 GLU A N 1
ATOM 904 C CA . GLU A 1 122 ? 13.501 -11.205 4.299 1.00 63.41 122 GLU A CA 1
ATOM 905 C C . GLU A 1 122 ? 14.179 -10.386 3.214 1.00 63.41 122 GLU A C 1
ATOM 907 O O . GLU A 1 122 ? 13.488 -9.715 2.442 1.00 63.41 122 GLU A O 1
ATOM 912 N N . GLU A 1 123 ? 15.507 -10.282 3.287 1.00 59.31 123 GLU A N 1
ATOM 913 C CA . 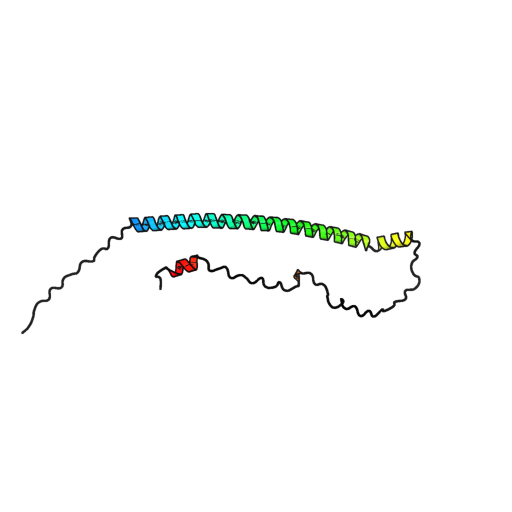GLU A 1 123 ? 16.293 -9.602 2.279 1.00 59.31 123 GLU A CA 1
ATOM 914 C C . GLU A 1 123 ? 15.900 -10.279 0.978 1.00 59.31 123 GLU A C 1
ATOM 916 O O . GLU A 1 123 ? 16.360 -11.385 0.687 1.00 59.31 123 GLU A O 1
ATOM 921 N N . THR A 1 124 ? 14.963 -9.661 0.248 1.00 54.00 124 THR A N 1
ATOM 922 C CA . THR A 1 124 ? 14.646 -10.007 -1.122 1.00 54.00 124 THR A CA 1
ATOM 923 C C . THR A 1 124 ? 16.005 -10.044 -1.750 1.00 54.00 124 THR A C 1
ATOM 925 O O . THR A 1 124 ? 16.667 -9.003 -1.803 1.00 54.00 124 THR A O 1
ATOM 928 N N . SER A 1 125 ? 16.462 -11.257 -2.056 1.00 52.25 125 SER A N 1
ATOM 929 C CA . SER A 1 125 ? 17.776 -11.497 -2.609 1.00 52.25 125 SER A CA 1
ATOM 930 C C . SER A 1 125 ? 17.853 -10.507 -3.744 1.00 52.25 125 SER A C 1
ATOM 932 O O . SER A 1 125 ? 17.030 -10.579 -4.658 1.00 52.25 125 SER A O 1
ATOM 934 N N . 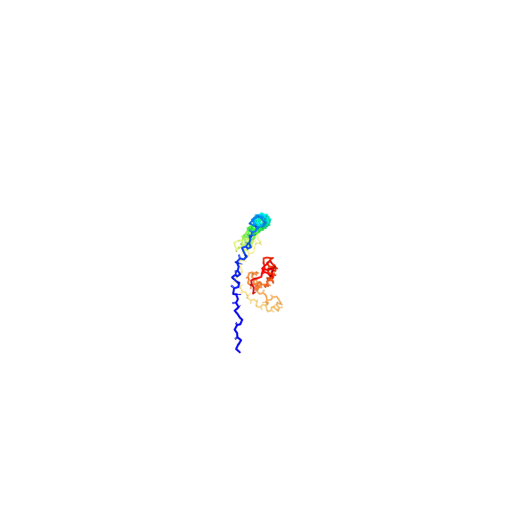VAL A 1 126 ? 18.690 -9.480 -3.581 1.00 55.84 126 VAL A N 1
ATOM 935 C CA . VAL A 1 126 ? 18.901 -8.489 -4.619 1.00 55.84 126 VAL A CA 1
ATOM 936 C C . VAL A 1 126 ? 19.489 -9.338 -5.718 1.00 55.84 126 VAL A C 1
ATOM 938 O O . VAL A 1 126 ? 20.653 -9.721 -5.646 1.00 55.84 126 VAL A O 1
ATOM 941 N N . GLU A 1 127 ? 18.627 -9.778 -6.628 1.00 56.50 127 GLU A N 1
ATOM 942 C CA . GLU A 1 127 ? 19.000 -10.502 -7.816 1.00 56.50 127 GLU A CA 1
ATOM 943 C C . GLU A 1 127 ? 20.010 -9.567 -8.455 1.00 56.50 127 GLU A C 1
ATOM 945 O O . GLU A 1 127 ? 19.649 -8.446 -8.835 1.00 56.50 127 GLU A O 1
ATOM 950 N N . GLU A 1 128 ? 21.297 -9.938 -8.356 1.00 59.75 128 GLU A N 1
ATOM 951 C CA . GLU A 1 128 ? 22.390 -9.093 -8.813 1.00 59.75 128 GLU A CA 1
ATOM 952 C C . GLU A 1 128 ? 21.970 -8.595 -10.186 1.00 59.75 128 GLU A C 1
ATOM 954 O O . GLU A 1 128 ? 21.603 -9.437 -11.014 1.00 59.75 128 GLU A O 1
ATOM 959 N N . PRO A 1 129 ? 21.911 -7.269 -10.417 1.00 58.06 129 PRO A N 1
ATOM 960 C CA . PRO A 1 129 ? 21.399 -6.742 -11.666 1.00 58.06 129 PRO A CA 1
ATOM 961 C C . PRO A 1 129 ? 22.224 -7.384 -12.770 1.00 58.06 129 PRO A C 1
ATOM 963 O O . PRO A 1 129 ? 23.411 -7.079 -12.905 1.00 58.06 129 PRO A O 1
ATOM 966 N N . GLY A 1 130 ? 21.601 -8.348 -13.463 1.00 59.62 130 GLY A N 1
ATOM 967 C CA . GLY A 1 130 ? 22.297 -9.294 -14.319 1.00 59.62 130 GLY A CA 1
ATOM 968 C C . GLY A 1 130 ? 23.235 -8.521 -15.219 1.00 59.62 130 GLY A C 1
ATOM 969 O O . GLY A 1 130 ? 22.783 -7.574 -15.866 1.00 59.62 130 GLY A O 1
ATOM 970 N N . SER A 1 131 ? 24.523 -8.877 -15.143 1.00 61.28 131 SER A N 1
ATOM 971 C CA . SER A 1 131 ? 25.669 -8.245 -15.805 1.00 61.28 131 SER A CA 1
ATOM 972 C C . SER A 1 131 ? 25.234 -7.222 -16.850 1.00 61.28 131 SER A C 1
ATOM 974 O O . SER A 1 131 ? 24.761 -7.591 -17.933 1.00 61.28 131 SER A O 1
ATOM 976 N N . SER A 1 132 ? 25.331 -5.937 -16.499 1.00 72.19 132 SER A N 1
ATOM 977 C CA . SER A 1 132 ? 24.951 -4.853 -17.399 1.00 72.19 132 SER A CA 1
ATOM 978 C C . SER A 1 132 ? 25.676 -5.083 -18.716 1.00 72.19 132 SER A C 1
ATOM 980 O O . SER A 1 132 ? 26.898 -5.112 -18.747 1.00 72.19 132 SER A O 1
ATOM 982 N N . TRP A 1 133 ? 24.937 -5.305 -19.797 1.00 67.56 133 TRP A N 1
ATOM 983 C CA . TRP A 1 133 ? 25.457 -5.685 -21.114 1.00 67.56 133 TRP A CA 1
ATOM 984 C C . TRP A 1 133 ? 26.602 -4.777 -21.629 1.00 67.56 133 TRP A C 1
ATOM 986 O O . TRP A 1 133 ? 27.420 -5.208 -22.438 1.00 67.56 133 TRP A O 1
ATOM 996 N N . TRP A 1 134 ? 26.710 -3.542 -21.120 1.00 65.50 134 TRP A N 1
ATOM 997 C CA . TRP A 1 134 ? 27.850 -2.643 -21.330 1.00 65.50 134 TRP A CA 1
ATOM 998 C C . TRP A 1 134 ? 29.182 -3.186 -20.790 1.00 65.50 134 TRP A C 1
ATOM 1000 O O . TRP A 1 134 ? 30.219 -2.939 -21.398 1.00 65.50 134 TRP A O 1
ATOM 1010 N N . GLN A 1 135 ? 29.169 -3.938 -19.687 1.00 67.69 135 GLN A N 1
ATOM 1011 C CA . GLN A 1 135 ? 30.331 -4.662 -19.159 1.00 67.69 135 GLN A CA 1
ATOM 1012 C C . GLN A 1 135 ? 30.813 -5.715 -20.166 1.00 67.69 135 GLN A C 1
ATOM 1014 O O . GLN A 1 135 ? 32.008 -5.789 -20.428 1.00 67.69 135 GLN A O 1
ATOM 1019 N N . GLY A 1 136 ? 29.891 -6.432 -20.819 1.00 72.81 136 GLY A N 1
ATOM 1020 C CA . GLY A 1 136 ? 30.229 -7.365 -21.902 1.00 72.81 136 GLY A CA 1
ATOM 1021 C C . GLY A 1 136 ? 30.747 -6.675 -23.171 1.00 72.81 136 GLY A C 1
ATOM 1022 O O . GLY A 1 136 ? 31.551 -7.242 -23.903 1.00 72.81 136 GLY A O 1
ATOM 1023 N N . LEU A 1 137 ? 30.340 -5.428 -23.432 1.00 68.31 137 LEU A N 1
ATOM 1024 C CA . LEU A 1 137 ? 30.875 -4.636 -24.547 1.00 68.31 137 LEU A CA 1
ATOM 1025 C C . LEU A 1 137 ? 32.287 -4.096 -24.251 1.00 68.31 137 LEU A C 1
ATOM 1027 O O . LEU A 1 137 ? 33.125 -4.024 -25.149 1.00 68.31 137 LEU A O 1
ATOM 1031 N N . LEU A 1 138 ? 32.554 -3.725 -22.995 1.00 74.31 138 LEU A N 1
ATOM 1032 C CA . LEU A 1 138 ? 33.862 -3.248 -22.531 1.00 74.31 138 LEU A CA 1
ATOM 1033 C C . LEU A 1 138 ? 34.931 -4.343 -22.567 1.00 74.31 138 LEU A C 1
ATOM 1035 O O . LEU A 1 138 ? 36.096 -4.034 -22.796 1.00 74.31 138 LEU A O 1
ATOM 1039 N N . GLU A 1 139 ? 34.539 -5.607 -22.414 1.00 72.31 139 GLU A N 1
ATOM 1040 C CA . GLU A 1 139 ? 35.443 -6.760 -22.502 1.00 72.31 139 GLU A CA 1
ATOM 1041 C C . GLU A 1 139 ? 36.054 -6.942 -23.907 1.00 72.31 139 GLU A C 1
ATOM 1043 O O . GLU A 1 139 ? 37.141 -7.494 -24.052 1.00 72.31 139 GLU A O 1
ATOM 1048 N N . TYR A 1 140 ? 35.404 -6.414 -24.951 1.00 71.25 140 TYR A N 1
ATOM 1049 C CA . TYR A 1 140 ? 35.894 -6.457 -26.334 1.00 71.25 140 TYR A CA 1
ATOM 1050 C C . TYR A 1 140 ? 36.739 -5.241 -26.744 1.00 71.25 140 TYR A C 1
ATOM 1052 O O . TYR A 1 140 ? 37.257 -5.208 -27.866 1.00 71.25 140 TYR A O 1
ATOM 1060 N N . LEU A 1 141 ? 36.889 -4.229 -25.880 1.00 73.00 141 LEU A N 1
ATOM 1061 C CA . LEU A 1 141 ? 37.724 -3.068 -26.182 1.00 73.00 141 LEU A CA 1
ATOM 1062 C C . LEU A 1 141 ? 39.194 -3.351 -25.822 1.00 73.00 141 LEU A C 1
ATOM 1064 O O . LEU A 1 141 ? 39.483 -3.706 -24.682 1.00 73.00 141 LEU A O 1
ATOM 1068 N N . PRO A 1 142 ? 40.149 -3.140 -26.749 1.00 64.75 142 PRO A N 1
ATOM 1069 C CA . PRO A 1 142 ? 41.567 -3.445 -26.548 1.00 64.75 142 PRO A CA 1
ATOM 1070 C C . PRO A 1 142 ? 42.297 -2.379 -25.706 1.00 64.75 142 PRO A C 1
ATOM 1072 O O . PRO A 1 142 ? 43.385 -1.936 -26.064 1.00 64.75 142 PRO A O 1
ATOM 1075 N N . PHE A 1 143 ? 41.695 -1.934 -24.602 1.00 62.38 143 PHE A N 1
ATOM 1076 C CA . PHE A 1 143 ? 42.342 -1.072 -23.612 1.00 62.38 143 PHE A CA 1
ATOM 1077 C C . PHE A 1 143 ? 42.749 -1.899 -22.383 1.00 62.38 143 PHE A C 1
ATOM 1079 O O . PHE A 1 143 ? 42.252 -1.677 -21.281 1.00 62.38 143 PHE A O 1
ATOM 1086 N N . GLN A 1 144 ? 43.649 -2.859 -22.596 1.00 50.16 144 GLN A N 1
ATOM 1087 C CA . GLN A 1 144 ? 44.554 -3.389 -21.573 1.00 50.16 144 GLN A CA 1
ATOM 1088 C C . GLN A 1 144 ? 45.969 -3.426 -22.139 1.00 50.16 144 GLN A C 1
ATOM 1090 O O . GLN A 1 144 ? 46.119 -3.848 -23.309 1.00 50.16 144 GLN A O 1
#

pLDDT: mean 70.78, std 13.5, range [41.78, 94.62]

Radius of gyration: 40.22 Å; chains: 1; bounding box: 124×30×92 Å

Secondary structure (DSSP, 8-state):
-------------------HHHHHHHHHHHHHHHHHHHHHHHHHHHHHHHHHHHHHHHHHHHHHHHHHHHHHHHHHT-HHHHHHHHHHTT----SS----------TTTT-----GGGS-------------HHHHHHTTS---

Foldseek 3Di:
DDDDDDDDPDDDDPPPPDPVVVVVVVVVVVVVVVVVVVVVVVVVVVVVVVVVVVVVVVVVVVVVVVVVVVVVVCVCPPPVVVVVVCVVVVHDDDPDDDDDPDPDPDVPPPDPPDPPVPPPPPPPPPPPPPPPCVNVVVVPDPPD

Sequence (144 aa):
MALLNRTVATAAPRTTTLRLGPILFLAAAAVVAVAMLQVAQTSRATTASFAIQSLEQERIELDAAVRELEADVAGFASLSYIQEEAARLGMVPAESREAVEVNVLWSGASGQQLPTRFFPSEETSVEEPGSSWWQGLLEYLPFQ